Protein AF-A0A965YHG5-F1 (afdb_monomer)

Structure (mmCIF, N/CA/C/O backbone):
data_AF-A0A965YHG5-F1
#
_entry.id   AF-A0A965YHG5-F1
#
loop_
_atom_site.group_PDB
_atom_site.id
_atom_site.type_symbol
_atom_site.label_atom_id
_atom_site.label_alt_id
_atom_site.label_comp_id
_atom_site.label_asym_id
_atom_site.label_entity_id
_atom_site.label_seq_id
_atom_site.pdbx_PDB_ins_code
_atom_site.Cartn_x
_atom_site.Cartn_y
_atom_site.Cartn_z
_atom_site.occupancy
_atom_site.B_iso_or_equiv
_atom_site.auth_seq_id
_atom_site.auth_comp_id
_atom_site.auth_asym_id
_atom_site.auth_atom_id
_atom_site.pdbx_PDB_model_num
ATOM 1 N N . MET A 1 1 ? -9.193 51.564 41.026 1.00 63.53 1 MET A N 1
ATOM 2 C CA . MET A 1 1 ? -8.399 50.389 40.589 1.00 63.53 1 MET A CA 1
ATOM 3 C C . MET A 1 1 ? -9.243 49.143 40.281 1.00 63.53 1 MET A C 1
ATOM 5 O O . MET A 1 1 ? -8.999 48.546 39.244 1.00 63.53 1 MET A O 1
ATOM 9 N N . ARG A 1 2 ? -10.267 48.769 41.072 1.00 80.94 2 ARG A N 1
ATOM 10 C CA . ARG A 1 2 ? -11.100 47.559 40.826 1.00 80.94 2 ARG A CA 1
ATOM 11 C C . ARG A 1 2 ? -11.863 47.541 39.487 1.00 80.94 2 ARG A C 1
ATOM 13 O O . ARG A 1 2 ? -11.925 46.507 38.842 1.00 80.94 2 ARG A O 1
ATOM 20 N N . ILE A 1 3 ? -12.373 48.689 39.039 1.00 83.12 3 ILE A N 1
ATOM 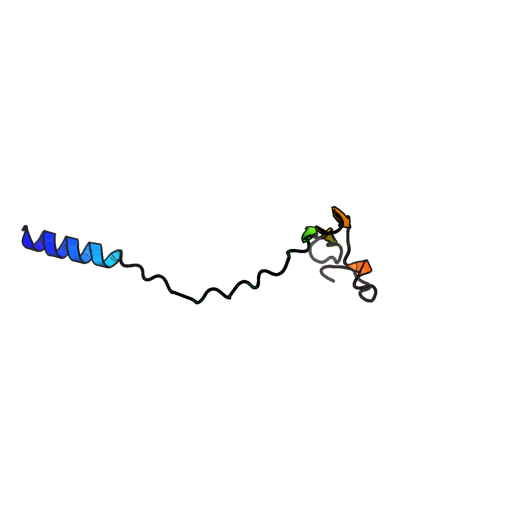21 C CA . ILE A 1 3 ? -13.084 48.827 37.752 1.00 83.12 3 ILE A CA 1
ATOM 22 C C . ILE A 1 3 ? -12.159 48.615 36.545 1.00 83.12 3 ILE A C 1
ATOM 24 O O . ILE A 1 3 ? -12.547 47.976 35.578 1.00 83.12 3 ILE A O 1
ATOM 28 N N . ILE A 1 4 ? -10.907 49.075 36.622 1.00 89.25 4 ILE A N 1
ATOM 29 C CA . ILE A 1 4 ? -9.923 48.885 35.545 1.00 89.25 4 ILE A CA 1
ATOM 30 C C . ILE A 1 4 ? -9.556 47.399 35.418 1.00 89.25 4 ILE A C 1
ATOM 32 O O . ILE A 1 4 ? -9.496 46.879 34.312 1.00 89.25 4 ILE A O 1
ATOM 36 N N . HIS A 1 5 ? -9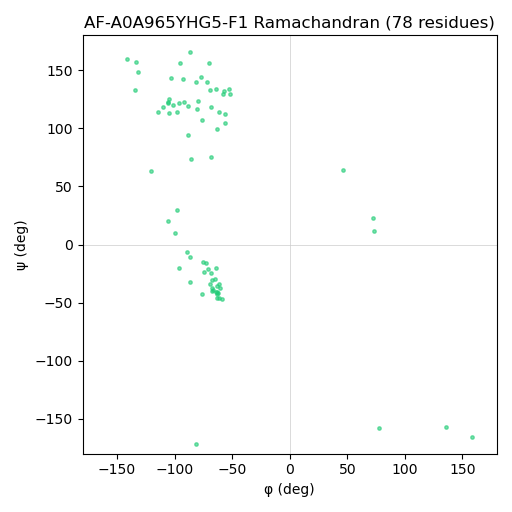.403 46.691 36.543 1.00 87.44 5 HIS A N 1
ATOM 37 C CA . HIS A 1 5 ? -9.150 45.245 36.538 1.00 87.44 5 HIS A CA 1
ATOM 38 C C . HIS A 1 5 ? -10.319 44.459 35.937 1.00 87.44 5 HIS A C 1
ATOM 40 O O . HIS A 1 5 ? -10.092 43.486 35.227 1.00 87.44 5 HIS A O 1
ATOM 46 N N . PHE A 1 6 ? -11.558 44.901 36.174 1.00 91.38 6 PHE A N 1
ATOM 47 C CA . PHE A 1 6 ? -12.741 44.294 35.567 1.00 91.38 6 PHE A CA 1
ATOM 48 C C . PHE A 1 6 ? -12.727 44.426 34.036 1.00 91.38 6 PHE A C 1
ATOM 50 O O . PHE A 1 6 ? -12.916 43.433 33.340 1.00 91.38 6 PHE A O 1
ATOM 57 N N . TYR A 1 7 ? -12.418 45.613 33.502 1.00 92.88 7 TYR A N 1
ATOM 58 C CA . TYR A 1 7 ? -12.318 45.813 32.051 1.00 92.88 7 TYR A CA 1
ATOM 59 C C . TYR A 1 7 ? -11.153 45.044 31.415 1.00 92.88 7 TYR A C 1
ATOM 61 O O . TYR A 1 7 ? -11.324 44.467 30.343 1.00 92.88 7 TYR A O 1
ATOM 69 N N . VAL A 1 8 ? -9.997 44.977 32.084 1.00 93.69 8 VAL A N 1
ATOM 70 C CA . VAL A 1 8 ? -8.854 44.173 31.616 1.00 93.69 8 VAL A CA 1
ATOM 71 C C . VAL A 1 8 ? -9.211 42.687 31.590 1.00 93.69 8 VAL A C 1
ATOM 73 O O . VAL A 1 8 ? -8.919 42.009 30.610 1.00 93.69 8 VAL A O 1
ATOM 76 N N . PHE A 1 9 ? -9.896 42.186 32.620 1.00 90.69 9 PHE A N 1
ATOM 77 C CA . PHE A 1 9 ? -10.337 40.794 32.675 1.00 90.69 9 PHE A CA 1
ATOM 78 C C . PHE A 1 9 ? -11.308 40.455 31.535 1.00 90.69 9 PHE A C 1
ATOM 80 O O . PHE A 1 9 ? -11.107 39.463 30.839 1.00 90.69 9 PHE A O 1
ATOM 87 N N . VAL A 1 10 ? -12.303 41.311 31.273 1.00 92.75 10 VAL A N 1
ATOM 88 C CA . VAL A 1 10 ? -13.250 41.118 30.159 1.00 92.75 10 VAL A CA 1
ATOM 89 C C . VAL A 1 10 ? -12.540 41.142 28.799 1.00 92.75 10 VAL A C 1
ATOM 91 O O . VAL A 1 10 ? -12.825 40.297 27.953 1.00 92.75 10 VAL A O 1
ATOM 94 N N . PHE A 1 11 ? -11.588 42.057 28.590 1.00 90.44 11 PHE A N 1
ATOM 95 C CA . PHE A 1 11 ? -10.813 42.124 27.347 1.00 90.44 11 PHE A CA 1
ATOM 96 C C . PHE A 1 11 ? -9.969 40.861 27.120 1.00 90.44 11 PHE A C 1
ATOM 98 O O . PHE A 1 11 ? -9.940 40.332 26.012 1.00 90.44 11 PHE A O 1
ATOM 105 N N . VAL A 1 12 ? -9.345 40.328 28.175 1.00 92.31 12 VAL A N 1
ATOM 106 C CA . VAL A 1 12 ? -8.587 39.070 28.105 1.00 92.31 12 VAL A CA 1
ATOM 107 C C . VAL A 1 12 ? -9.503 37.888 27.775 1.00 92.31 12 VAL A C 1
ATOM 109 O O . VAL A 1 12 ? -9.143 37.069 26.935 1.00 92.31 12 VAL A O 1
ATOM 112 N N . CYS A 1 13 ? -10.705 37.813 28.354 1.00 89.00 13 CYS A N 1
ATOM 113 C CA . CYS A 1 13 ? -11.669 36.754 28.035 1.00 89.00 13 CYS A CA 1
ATOM 114 C C . CYS A 1 13 ? -12.108 36.762 26.560 1.00 89.00 13 CYS A C 1
ATOM 116 O O . CYS A 1 13 ? -12.320 35.695 25.987 1.00 89.00 13 CYS A O 1
ATOM 118 N N . LEU A 1 14 ? -12.203 37.938 25.931 1.00 87.19 14 LEU A N 1
ATOM 119 C CA . LEU A 1 14 ? -12.567 38.060 24.515 1.00 87.19 14 LEU A CA 1
ATOM 120 C C . LEU A 1 14 ? -11.488 37.509 23.566 1.00 87.19 14 LEU A C 1
ATOM 122 O O . LEU A 1 14 ? -11.827 37.066 22.471 1.00 87.19 14 LEU A O 1
ATOM 126 N N . LEU A 1 15 ? -10.218 37.463 23.987 1.00 85.62 15 LEU A N 1
ATOM 127 C CA . LEU A 1 15 ? -9.120 36.888 23.193 1.00 85.62 15 LEU A CA 1
ATOM 128 C C . LEU A 1 15 ? -9.167 35.352 23.105 1.00 85.62 15 LEU A C 1
ATOM 130 O O . LEU A 1 15 ? -8.514 34.777 22.240 1.00 85.62 15 LEU A O 1
ATOM 134 N N . PHE A 1 16 ? -9.941 34.684 23.967 1.00 83.81 16 PHE A N 1
ATOM 135 C CA . PHE A 1 16 ? -10.086 33.222 23.974 1.00 83.81 16 PHE A CA 1
ATOM 136 C C . PHE A 1 16 ? -11.361 32.729 23.275 1.00 83.81 16 PHE A C 1
ATOM 138 O O . PHE A 1 16 ? -11.695 31.546 23.354 1.00 83.81 16 PHE A O 1
ATOM 145 N N . VAL A 1 17 ? -12.083 33.608 22.576 1.00 85.00 17 VAL A N 1
ATOM 146 C CA . VAL A 1 17 ? -13.257 33.208 21.794 1.00 85.00 17 VAL A CA 1
ATOM 147 C C . VAL A 1 17 ? -12.791 32.529 20.506 1.00 85.00 17 VAL A C 1
ATOM 149 O O . VAL A 1 17 ? -12.303 33.175 19.585 1.00 85.00 17 VAL A O 1
ATOM 152 N N . SER A 1 18 ? -12.959 31.209 20.434 1.00 87.06 18 SER A N 1
ATOM 153 C CA . SER A 1 18 ? -12.752 30.424 19.215 1.00 87.06 18 SER A CA 1
ATOM 154 C C . SER A 1 18 ? -14.105 30.022 18.629 1.00 87.06 18 SER A C 1
ATOM 156 O O . SER A 1 18 ? -14.933 29.427 19.320 1.00 87.06 18 SER A O 1
ATOM 158 N N . CYS A 1 19 ? -14.342 30.351 17.358 1.00 80.38 19 CYS A N 1
ATOM 159 C CA . CYS A 1 19 ? -15.494 29.846 16.614 1.00 80.38 19 CYS A CA 1
ATOM 160 C C . CYS A 1 19 ? -15.094 28.563 15.880 1.00 80.38 19 CYS A C 1
ATOM 162 O O . CYS A 1 19 ? -14.174 28.571 15.063 1.00 80.38 19 CYS A O 1
ATOM 164 N N . LYS A 1 20 ? -15.800 27.461 16.152 1.00 80.31 20 LYS A N 1
ATOM 165 C CA . LYS A 1 20 ? -15.690 26.235 15.358 1.00 80.31 20 LYS A CA 1
ATOM 166 C C . LYS A 1 20 ? -16.531 26.404 14.093 1.00 80.31 20 LYS A C 1
ATOM 168 O O . LYS A 1 20 ? -17.733 26.642 14.184 1.00 80.31 20 LYS A O 1
ATOM 173 N N . ASN A 1 21 ? -15.912 26.249 12.928 1.00 75.69 21 ASN A N 1
ATOM 174 C CA . ASN A 1 21 ? -16.650 26.157 11.674 1.00 75.69 21 ASN A CA 1
ATOM 175 C C . ASN A 1 21 ? -17.422 24.833 11.667 1.00 75.69 21 ASN A C 1
ATOM 177 O O . ASN A 1 21 ? -16.834 23.756 11.770 1.00 75.69 21 ASN A O 1
ATOM 181 N N . ASN A 1 22 ? -18.749 24.917 11.592 1.00 75.62 22 ASN A N 1
ATOM 182 C CA . ASN A 1 22 ? -19.618 23.755 11.461 1.00 75.62 22 ASN A CA 1
ATOM 183 C C . ASN A 1 22 ? -19.735 23.405 9.976 1.00 75.62 22 ASN A C 1
ATOM 185 O O . ASN A 1 22 ? -20.747 23.698 9.342 1.00 75.62 22 ASN A O 1
ATOM 189 N N . GLU A 1 23 ? -18.677 22.832 9.407 1.00 79.44 23 GLU A N 1
ATOM 190 C CA . GLU A 1 23 ? -18.783 22.218 8.086 1.00 79.44 23 GLU A CA 1
ATOM 191 C C . GLU A 1 23 ? -19.652 20.956 8.198 1.00 79.44 23 GLU A C 1
ATOM 193 O O . GLU A 1 23 ? -19.458 20.165 9.130 1.00 79.44 23 GLU A O 1
ATOM 198 N N . PRO A 1 24 ? -20.634 20.755 7.299 1.00 73.44 24 PRO A N 1
ATOM 199 C CA . PRO A 1 24 ? -21.364 19.502 7.253 1.00 73.44 24 PRO A CA 1
ATOM 200 C C . PRO A 1 24 ? -20.360 18.399 6.928 1.00 73.44 24 PRO A C 1
ATOM 202 O O . PRO A 1 24 ? -19.784 18.367 5.842 1.00 73.44 24 PRO A O 1
ATOM 205 N N . THR A 1 25 ? -20.134 17.493 7.879 1.00 70.69 25 THR A N 1
ATOM 206 C CA . THR A 1 25 ? -19.365 16.283 7.602 1.00 70.69 25 THR A CA 1
ATOM 207 C C . THR A 1 25 ? -20.070 15.547 6.470 1.00 70.69 25 THR A C 1
ATOM 209 O O . THR A 1 25 ? -21.286 15.339 6.585 1.00 70.69 25 THR A O 1
ATOM 212 N N . PRO A 1 26 ? -19.362 15.154 5.397 1.00 74.12 26 PRO A N 1
ATOM 213 C CA . PRO A 1 26 ? -19.964 14.326 4.368 1.00 74.12 26 PRO A CA 1
ATOM 214 C C . PRO A 1 26 ? -20.596 13.120 5.060 1.00 74.12 26 PRO A C 1
ATOM 216 O O . PRO A 1 26 ? -19.965 12.495 5.915 1.00 74.12 26 PRO A O 1
ATOM 219 N N . SER A 1 27 ? -21.863 12.835 4.751 1.00 68.31 27 SER A N 1
ATOM 220 C CA . SER A 1 27 ? -22.523 11.629 5.236 1.00 68.31 27 SER A CA 1
ATOM 221 C C . SER A 1 27 ? -21.670 10.455 4.777 1.00 68.31 27 SER A C 1
ATOM 223 O O . SER A 1 27 ? -21.650 10.141 3.585 1.00 68.31 27 SER A O 1
ATOM 225 N N . MET A 1 28 ? -20.911 9.865 5.701 1.00 64.88 28 MET A N 1
ATOM 226 C CA . MET A 1 28 ? -20.147 8.662 5.426 1.00 64.88 28 MET A CA 1
ATOM 227 C C . MET A 1 28 ? -21.181 7.599 5.094 1.00 64.88 28 MET A C 1
ATOM 229 O O . MET A 1 28 ? -21.840 7.059 5.982 1.00 64.88 28 MET A O 1
ATOM 233 N N . VAL A 1 29 ? -21.383 7.352 3.802 1.00 66.25 29 VAL A N 1
ATOM 234 C CA . VAL A 1 29 ? -22.058 6.143 3.359 1.00 66.25 29 VAL A CA 1
ATOM 235 C C . VAL A 1 29 ? -21.232 5.023 3.975 1.00 66.25 29 VAL A C 1
ATOM 237 O O . VAL A 1 29 ? -20.052 4.893 3.650 1.00 66.25 29 VAL A O 1
ATOM 240 N N . GLN A 1 30 ? -21.810 4.288 4.928 1.00 67.88 30 GLN A N 1
ATOM 241 C CA . GLN A 1 30 ? -21.198 3.090 5.496 1.00 67.88 30 GLN A CA 1
ATOM 242 C C . GLN A 1 30 ? -21.179 2.032 4.397 1.00 67.88 30 GLN A C 1
ATOM 244 O O . GLN A 1 30 ? -22.020 1.139 4.351 1.00 67.88 30 GLN A O 1
ATOM 249 N N . GLN A 1 31 ? -20.266 2.189 3.446 1.00 74.31 31 GLN A N 1
ATOM 250 C CA . GLN A 1 31 ? -19.922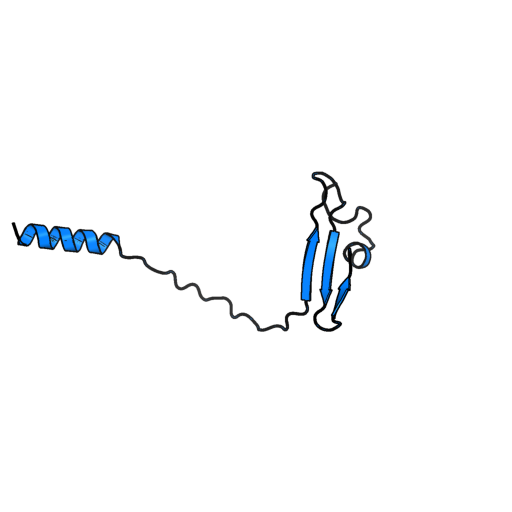 1.106 2.554 1.00 74.31 31 GLN A CA 1
ATOM 251 C C . GLN A 1 31 ? -19.134 0.084 3.371 1.00 74.31 31 GLN A C 1
ATOM 253 O O . GLN A 1 31 ? -18.336 0.484 4.230 1.00 74.31 31 GLN A O 1
ATOM 258 N N . PRO A 1 32 ? -19.371 -1.219 3.155 1.00 80.44 32 PRO A N 1
ATOM 259 C CA . PRO A 1 32 ? -18.500 -2.231 3.721 1.00 80.44 32 PRO A CA 1
ATOM 260 C C . PRO A 1 32 ? -17.057 -1.908 3.321 1.00 80.44 32 PRO A C 1
ATOM 262 O O . PRO A 1 32 ? -16.772 -1.521 2.189 1.00 80.44 32 PRO A O 1
ATOM 265 N N . ILE A 1 33 ? -16.155 -1.979 4.295 1.00 86.88 33 ILE A N 1
ATOM 266 C CA . ILE A 1 33 ? -14.725 -1.851 4.034 1.00 86.88 33 ILE A CA 1
ATOM 267 C C . ILE A 1 33 ? -14.286 -3.225 3.530 1.00 86.88 33 ILE A C 1
ATOM 269 O O . ILE A 1 33 ? -14.394 -4.195 4.272 1.00 86.88 33 ILE A O 1
ATOM 273 N N . ASN A 1 34 ? -13.820 -3.319 2.285 1.00 89.94 34 ASN A N 1
ATOM 274 C CA . ASN A 1 34 ? -13.483 -4.608 1.663 1.00 89.94 34 ASN A CA 1
ATOM 275 C C . ASN A 1 34 ? -12.045 -5.063 1.954 1.00 89.94 34 ASN A C 1
ATOM 277 O O . ASN A 1 34 ? -11.671 -6.193 1.652 1.00 89.94 34 ASN A O 1
ATOM 281 N N . GLY A 1 35 ? -11.223 -4.184 2.522 1.00 94.56 35 GLY A N 1
ATOM 282 C CA . GLY A 1 35 ? -9.810 -4.445 2.732 1.00 94.56 35 GLY A CA 1
ATOM 283 C C . GLY A 1 35 ? -9.000 -3.170 2.894 1.00 94.56 35 GLY A C 1
ATOM 284 O O . GLY A 1 35 ? -9.552 -2.079 3.068 1.00 94.56 35 GLY A O 1
ATOM 285 N N . PHE A 1 36 ? -7.683 -3.312 2.800 1.00 95.94 36 PHE A N 1
ATOM 286 C CA . PHE A 1 36 ? -6.756 -2.187 2.727 1.00 95.94 36 PHE A CA 1
ATOM 287 C C . PHE A 1 36 ? -5.618 -2.479 1.754 1.00 95.94 36 PHE A C 1
ATOM 289 O O . PHE A 1 36 ? -5.309 -3.634 1.455 1.00 95.94 36 PHE A O 1
ATOM 296 N N . TYR A 1 37 ? -4.982 -1.408 1.290 1.00 97.19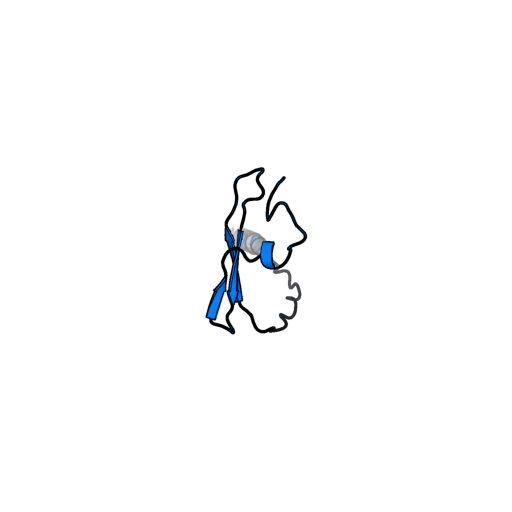 37 TYR A N 1
ATOM 297 C CA . TYR A 1 37 ? -3.774 -1.480 0.484 1.00 97.19 37 TYR A CA 1
ATOM 298 C C . TYR A 1 37 ? -2.549 -1.131 1.324 1.00 97.19 37 TYR A C 1
ATOM 300 O O . TYR A 1 37 ? -2.611 -0.230 2.165 1.00 97.19 37 TYR A O 1
ATOM 308 N N . VAL A 1 38 ? -1.435 -1.811 1.065 1.00 98.12 38 VAL A N 1
ATOM 309 C CA . VAL A 1 38 ? -0.112 -1.427 1.570 1.00 98.12 38 VAL A CA 1
ATOM 310 C C . VAL A 1 38 ? 0.707 -0.940 0.391 1.00 98.12 38 VAL A C 1
ATOM 312 O O . VAL A 1 38 ? 0.952 -1.684 -0.556 1.00 98.12 38 VAL A O 1
ATOM 315 N N . LEU A 1 39 ? 1.109 0.326 0.448 1.00 97.50 39 LEU A N 1
ATOM 316 C CA . LEU A 1 39 ? 2.033 0.898 -0.518 1.00 97.50 39 LEU A CA 1
ATOM 317 C C . LEU A 1 39 ? 3.461 0.656 -0.034 1.00 97.50 39 LEU A C 1
ATOM 319 O O . LEU A 1 39 ? 3.846 1.154 1.025 1.00 97.50 39 LEU A O 1
ATOM 323 N N . ASN A 1 40 ? 4.239 -0.065 -0.833 1.00 96.06 40 ASN A N 1
ATOM 324 C CA . ASN A 1 40 ? 5.678 -0.171 -0.659 1.00 96.06 40 ASN A CA 1
ATOM 325 C C . ASN A 1 40 ? 6.342 0.819 -1.617 1.00 96.06 40 ASN A C 1
ATOM 327 O O . ASN A 1 40 ? 6.223 0.694 -2.839 1.00 96.06 40 ASN A O 1
ATOM 331 N N . GLU A 1 41 ? 7.002 1.828 -1.055 1.00 95.12 41 GLU A N 1
ATOM 332 C CA . GLU A 1 41 ? 7.690 2.853 -1.835 1.00 95.12 41 GLU A CA 1
ATOM 333 C C . GLU A 1 41 ? 8.846 2.237 -2.638 1.00 95.12 41 GLU A C 1
ATOM 335 O O . GLU A 1 41 ? 9.632 1.439 -2.122 1.00 95.12 41 GLU A O 1
ATOM 340 N N . GLY A 1 42 ? 8.923 2.606 -3.916 1.00 93.62 42 GLY A N 1
ATOM 341 C CA . GLY A 1 42 ? 10.039 2.271 -4.791 1.00 93.62 42 GLY A CA 1
ATOM 342 C C . GLY A 1 42 ? 11.232 3.208 -4.595 1.00 93.62 42 GLY A C 1
ATOM 343 O O . GLY A 1 42 ? 11.280 4.041 -3.694 1.00 93.62 42 GLY A O 1
ATOM 344 N N . THR A 1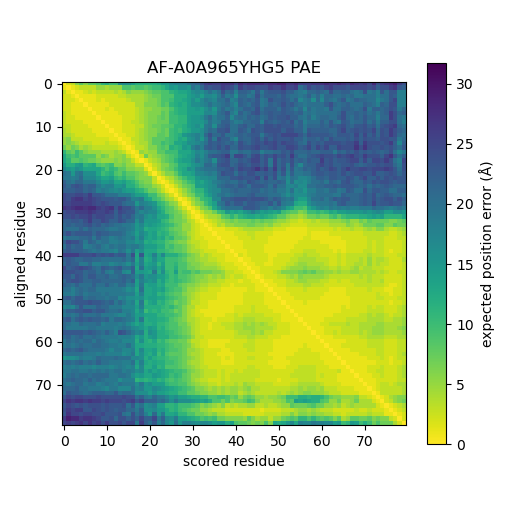 43 ? 12.225 3.089 -5.470 1.00 94.69 43 THR A N 1
ATOM 345 C CA . THR A 1 43 ? 13.322 4.063 -5.536 1.00 94.69 43 THR A CA 1
ATOM 346 C C . THR A 1 43 ? 12.849 5.324 -6.257 1.00 94.69 43 THR A C 1
ATOM 348 O O . THR A 1 43 ? 12.086 5.243 -7.215 1.00 94.69 43 THR A O 1
ATOM 351 N N . TRP A 1 44 ? 13.318 6.494 -5.821 1.00 94.00 44 TRP A N 1
ATOM 352 C CA . TRP A 1 44 ? 13.043 7.749 -6.518 1.00 94.00 44 TRP A CA 1
ATOM 353 C C . TRP A 1 44 ? 13.526 7.688 -7.975 1.00 94.00 44 TRP A C 1
ATOM 355 O O . TRP A 1 44 ? 14.664 7.287 -8.223 1.00 94.00 44 TRP A O 1
ATOM 365 N N . GLY A 1 45 ? 12.669 8.092 -8.917 1.00 92.25 45 GLY A N 1
ATOM 366 C CA . GLY A 1 45 ? 12.959 8.014 -10.351 1.00 92.25 45 GLY A CA 1
ATOM 367 C C . GLY A 1 45 ? 12.943 6.591 -10.922 1.00 92.25 45 GLY A C 1
ATOM 368 O O . GLY A 1 45 ? 13.617 6.348 -11.914 1.00 92.25 45 GLY A O 1
ATOM 369 N N . SER A 1 46 ? 12.246 5.652 -10.270 1.00 92.06 46 SER A N 1
ATOM 370 C CA . SER A 1 46 ? 12.059 4.276 -10.741 1.00 92.06 46 SER A CA 1
ATOM 371 C C . SER A 1 46 ? 10.597 3.835 -10.620 1.00 92.06 46 SER A C 1
ATOM 373 O O . SER A 1 46 ? 9.840 4.298 -9.761 1.00 92.06 46 SER A O 1
ATOM 375 N N . ASN A 1 47 ? 10.228 2.846 -11.428 1.00 92.94 47 ASN A N 1
ATOM 376 C CA . ASN A 1 47 ? 8.886 2.265 -11.531 1.00 92.94 47 ASN A CA 1
ATOM 377 C C . ASN A 1 47 ? 8.718 0.962 -10.723 1.00 92.94 47 ASN A C 1
ATOM 379 O O . ASN A 1 47 ? 7.947 0.069 -11.080 1.00 92.94 47 ASN A O 1
ATOM 383 N N . ASN A 1 48 ? 9.471 0.835 -9.629 1.00 93.81 48 ASN A N 1
ATOM 384 C CA . ASN A 1 48 ? 9.555 -0.374 -8.810 1.00 93.81 48 ASN A CA 1
ATOM 385 C C . ASN A 1 48 ? 8.804 -0.276 -7.472 1.00 93.81 48 ASN A C 1
ATOM 387 O O . ASN A 1 48 ? 9.113 -1.035 -6.552 1.00 93.81 48 ASN A O 1
ATOM 391 N N . ALA A 1 49 ? 7.847 0.645 -7.338 1.00 96.31 49 ALA A N 1
ATOM 392 C CA . ALA A 1 49 ? 6.924 0.616 -6.209 1.00 96.31 49 ALA A CA 1
ATOM 393 C C . ALA A 1 49 ? 5.970 -0.582 -6.347 1.00 96.31 49 ALA A C 1
ATOM 395 O O . ALA A 1 49 ? 5.720 -1.075 -7.451 1.00 96.31 49 ALA A O 1
ATOM 396 N N . SER A 1 50 ? 5.405 -1.051 -5.235 1.00 96.75 50 SER A N 1
ATOM 397 C CA . SER A 1 50 ? 4.379 -2.097 -5.266 1.00 96.75 50 SER A CA 1
ATOM 398 C C . SER A 1 50 ? 3.174 -1.730 -4.415 1.00 96.75 50 SER A C 1
ATOM 400 O O . SER A 1 50 ? 3.279 -1.033 -3.404 1.00 96.75 50 SER A O 1
ATOM 402 N N . LEU A 1 51 ? 2.010 -2.210 -4.848 1.00 97.19 51 LEU A N 1
ATOM 403 C CA . LEU A 1 51 ? 0.769 -2.104 -4.098 1.00 97.19 51 LEU A CA 1
ATOM 404 C C . LEU A 1 51 ? 0.326 -3.510 -3.713 1.00 97.19 51 LEU A C 1
ATOM 406 O O . LEU A 1 51 ? -0.008 -4.314 -4.583 1.00 97.19 51 LEU A O 1
ATOM 410 N N . ASP A 1 52 ? 0.330 -3.805 -2.424 1.00 98.06 52 ASP A N 1
ATOM 411 C CA . ASP A 1 52 ? -0.221 -5.047 -1.895 1.00 98.06 52 ASP A CA 1
ATOM 412 C C . ASP A 1 52 ? -1.660 -4.806 -1.432 1.00 98.06 52 ASP A C 1
ATOM 414 O O . ASP A 1 52 ? -2.03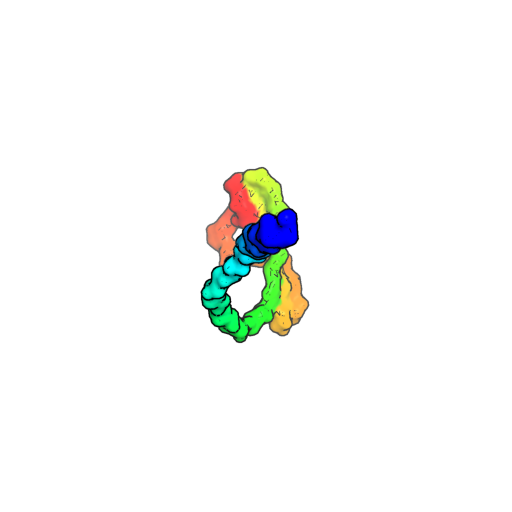2 -3.676 -1.099 1.00 98.06 52 ASP A O 1
ATOM 418 N N . MET A 1 53 ? -2.476 -5.857 -1.385 1.00 97.69 53 MET A N 1
ATOM 419 C CA . MET A 1 53 ? -3.858 -5.769 -0.914 1.00 97.69 53 MET A CA 1
ATOM 420 C C . MET A 1 53 ? -4.193 -6.897 0.043 1.00 97.69 53 MET A C 1
ATOM 422 O O . MET A 1 53 ? -3.923 -8.064 -0.241 1.00 97.69 53 MET A O 1
ATOM 426 N N . TYR A 1 54 ? -4.819 -6.533 1.157 1.00 97.94 54 TYR A N 1
ATOM 427 C CA . TYR A 1 54 ? -5.442 -7.477 2.069 1.00 97.94 54 TYR A CA 1
ATOM 428 C C . TYR A 1 54 ? -6.960 -7.422 1.923 1.00 97.94 54 TYR A C 1
ATOM 430 O O . TYR A 1 54 ? -7.555 -6.360 2.121 1.00 97.94 54 TYR A O 1
ATOM 438 N N . ASN A 1 55 ? -7.576 -8.558 1.595 1.00 96.56 55 ASN A N 1
ATOM 439 C CA . ASN A 1 55 ? -9.014 -8.679 1.375 1.00 96.56 55 ASN A CA 1
ATOM 440 C C . ASN A 1 55 ? -9.704 -9.180 2.654 1.00 96.56 55 ASN A C 1
ATOM 442 O O . ASN A 1 55 ? -9.390 -10.262 3.148 1.00 96.56 55 ASN A O 1
ATOM 446 N N . TYR A 1 56 ? -10.664 -8.420 3.185 1.00 95.81 56 TYR A N 1
ATOM 447 C CA . TYR A 1 56 ? -11.407 -8.802 4.392 1.00 95.81 56 TYR A CA 1
ATOM 448 C C . TYR A 1 56 ? -12.442 -9.909 4.157 1.00 95.81 56 TYR A C 1
ATOM 450 O O . TYR A 1 56 ? -12.790 -10.613 5.103 1.00 95.81 56 TYR A O 1
ATOM 458 N N . GLU A 1 57 ? -12.930 -10.082 2.929 1.00 94.44 57 GLU A N 1
ATOM 459 C CA . GLU A 1 57 ? -13.887 -11.136 2.577 1.00 94.44 57 GLU A CA 1
ATOM 460 C C . GLU A 1 57 ? -13.205 -12.506 2.474 1.00 94.44 57 GLU A 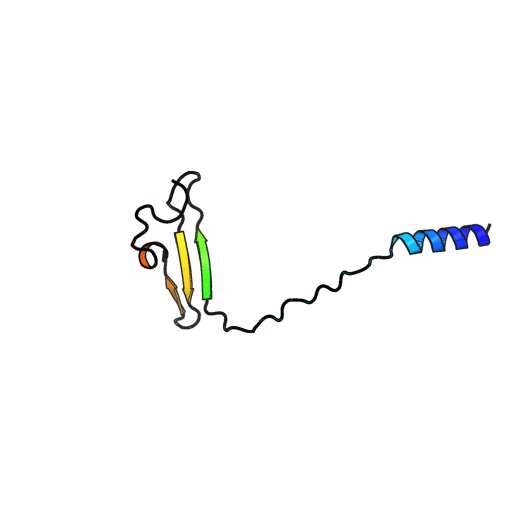C 1
ATOM 462 O O . GLU A 1 57 ? -13.746 -13.496 2.965 1.00 94.44 57 GLU A O 1
ATOM 467 N N . THR A 1 58 ? -12.016 -12.572 1.859 1.00 96.06 58 THR A N 1
ATOM 468 C CA . THR A 1 58 ? -11.280 -13.838 1.663 1.00 96.06 58 THR A CA 1
ATOM 469 C C . THR A 1 58 ? -10.224 -14.104 2.736 1.00 96.06 58 THR A C 1
ATOM 471 O O . THR A 1 58 ? -9.819 -15.249 2.927 1.00 96.06 58 THR A O 1
ATOM 474 N N . GLY A 1 59 ? -9.776 -13.070 3.454 1.00 96.44 59 GLY A N 1
ATOM 475 C CA . GLY A 1 59 ? -8.664 -13.154 4.402 1.00 96.44 59 GLY A CA 1
ATOM 476 C C . GLY A 1 59 ? -7.289 -13.281 3.736 1.00 96.44 59 GLY A C 1
ATOM 477 O O . GLY A 1 59 ? -6.312 -13.589 4.419 1.00 96.44 59 GLY A O 1
ATOM 478 N N . GLU A 1 60 ? -7.197 -13.065 2.421 1.00 97.62 60 GLU A N 1
ATOM 479 C CA . GLU A 1 60 ? -5.966 -13.236 1.648 1.00 97.62 60 GLU A CA 1
ATOM 480 C C . GLU A 1 60 ? -5.166 -11.936 1.533 1.00 97.62 60 GLU A C 1
ATOM 482 O O . GLU A 1 60 ? -5.718 -10.849 1.346 1.00 97.62 60 GLU A O 1
ATOM 487 N N . TYR A 1 61 ? -3.839 -12.069 1.591 1.00 97.50 61 TYR A N 1
ATOM 488 C CA . TYR A 1 61 ? -2.890 -10.998 1.305 1.00 97.50 61 TYR A CA 1
ATOM 489 C C . TYR A 1 61 ? -2.253 -11.238 -0.065 1.00 97.50 61 TYR A C 1
ATOM 491 O O . TYR A 1 61 ? -1.500 -12.196 -0.243 1.00 97.50 61 TYR A O 1
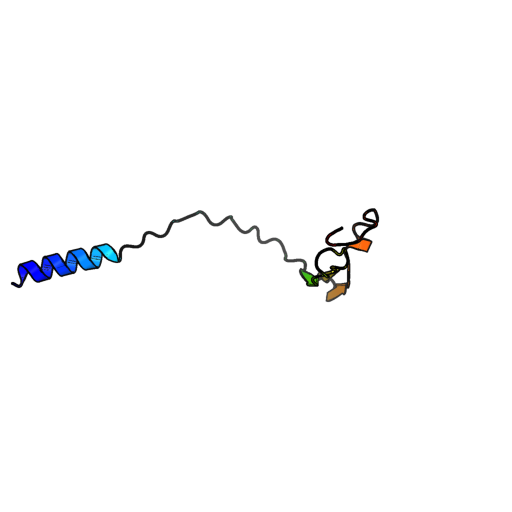ATOM 499 N N . THR A 1 62 ? -2.543 -10.371 -1.033 1.00 97.75 62 THR A N 1
ATOM 500 C CA . THR A 1 62 ? -1.979 -10.446 -2.385 1.00 97.75 62 THR A CA 1
ATOM 501 C C . THR A 1 62 ? -0.861 -9.424 -2.532 1.00 97.75 62 THR A C 1
ATOM 503 O O . THR A 1 62 ? -1.086 -8.222 -2.397 1.00 97.75 62 THR A O 1
ATOM 506 N N . GLN A 1 63 ? 0.343 -9.908 -2.829 1.00 97.31 63 GLN A N 1
ATOM 507 C CA . GLN A 1 63 ? 1.511 -9.064 -3.066 1.00 97.31 63 GLN A CA 1
ATOM 508 C C . GLN A 1 63 ? 1.515 -8.511 -4.491 1.00 97.31 63 GLN A C 1
ATOM 510 O O . GLN A 1 63 ? 1.224 -9.242 -5.437 1.00 97.31 63 GLN A O 1
ATOM 515 N N . ASN A 1 64 ? 1.896 -7.242 -4.630 1.00 96.38 64 ASN A N 1
ATOM 516 C CA . ASN A 1 64 ? 2.085 -6.535 -5.892 1.00 96.38 64 ASN A CA 1
ATOM 517 C C . ASN A 1 64 ? 0.942 -6.748 -6.903 1.00 96.38 64 ASN A C 1
ATOM 519 O O . ASN A 1 64 ? 1.131 -7.307 -7.983 1.00 96.38 64 ASN A O 1
ATOM 523 N N . ILE A 1 65 ? -0.261 -6.294 -6.556 1.00 96.81 65 ILE A N 1
ATOM 524 C CA . ILE A 1 65 ? -1.463 -6.486 -7.378 1.00 96.81 65 ILE A CA 1
ATOM 525 C C . ILE A 1 65 ? -1.457 -5.650 -8.663 1.00 96.81 65 ILE A C 1
ATOM 527 O O . ILE A 1 65 ? -2.219 -5.931 -9.586 1.00 96.81 65 ILE A O 1
ATOM 531 N N . PHE A 1 66 ? -0.657 -4.580 -8.699 1.00 95.62 66 PHE A N 1
ATOM 532 C CA . PHE A 1 66 ? -0.759 -3.543 -9.723 1.00 95.62 66 PHE A CA 1
ATOM 533 C C . PHE A 1 66 ? -0.569 -4.080 -11.154 1.00 95.62 66 PHE A C 1
ATOM 535 O O . PHE A 1 66 ? -1.430 -3.781 -11.983 1.00 95.62 66 PHE A O 1
ATOM 542 N N . PRO A 1 67 ? 0.448 -4.915 -11.460 1.00 94.69 67 PRO A N 1
ATOM 543 C CA . PRO A 1 67 ? 0.632 -5.463 -12.807 1.00 94.69 67 PRO A CA 1
ATOM 544 C C . PRO A 1 67 ? -0.471 -6.447 -13.215 1.00 94.69 67 PRO A C 1
ATOM 546 O O . PRO A 1 67 ? -0.804 -6.548 -14.390 1.00 94.69 67 PRO A O 1
ATOM 549 N N . SER A 1 68 ? -1.056 -7.166 -12.251 1.00 93.69 68 SER A N 1
ATOM 550 C CA . SER A 1 68 ? -2.151 -8.109 -12.509 1.00 93.69 68 SER A CA 1
ATOM 551 C C . SER A 1 68 ? -3.444 -7.393 -12.898 1.00 93.69 68 SER A C 1
ATOM 553 O O . SER A 1 68 ? -4.220 -7.916 -13.693 1.00 93.69 68 SER A O 1
ATOM 555 N N . ILE A 1 69 ? -3.681 -6.208 -12.326 1.00 94.56 69 ILE A N 1
ATOM 556 C CA . ILE A 1 69 ? -4.880 -5.398 -12.584 1.00 94.56 69 ILE A CA 1
ATOM 557 C C . ILE A 1 69 ? -4.700 -4.492 -13.807 1.00 94.56 69 ILE A C 1
ATOM 559 O O . ILE A 1 69 ? -5.673 -4.255 -14.517 1.00 94.56 69 ILE A O 1
ATOM 563 N N . ASN A 1 70 ? -3.478 -4.019 -14.068 1.00 94.75 70 ASN A N 1
ATOM 564 C CA . ASN A 1 70 ? -3.158 -3.098 -15.164 1.00 94.75 70 ASN A CA 1
ATOM 565 C C . ASN A 1 70 ? -2.116 -3.736 -16.108 1.00 94.75 70 ASN A C 1
ATOM 567 O O . ASN A 1 70 ? -0.986 -3.245 -16.201 1.00 94.75 70 ASN A O 1
ATOM 571 N N . PRO A 1 71 ? -2.440 -4.860 -16.776 1.00 93.69 71 PRO A N 1
ATOM 572 C CA . PRO A 1 71 ? -1.484 -5.607 -17.599 1.00 93.69 71 PRO A CA 1
ATOM 573 C C . PRO A 1 71 ? -0.963 -4.817 -18.809 1.00 93.69 71 PRO A C 1
ATOM 575 O O . PRO A 1 71 ? 0.085 -5.145 -19.363 1.00 93.69 71 PRO A O 1
ATOM 578 N N . GLU A 1 72 ? -1.679 -3.780 -19.237 1.00 94.31 72 GLU A N 1
ATOM 579 C CA . GLU A 1 72 ? -1.276 -2.872 -20.309 1.00 94.31 72 GLU A CA 1
ATOM 580 C C . GLU A 1 72 ? -0.181 -1.874 -19.895 1.00 94.31 72 GLU A C 1
ATOM 582 O O . GLU A 1 72 ? 0.456 -1.266 -20.761 1.00 94.31 72 GLU A O 1
ATOM 587 N N . VAL A 1 73 ? 0.074 -1.709 -18.592 1.00 90.81 73 VAL A N 1
ATOM 588 C CA . VAL A 1 73 ? 1.096 -0.796 -18.068 1.00 90.81 73 VAL A CA 1
ATOM 589 C C . VAL A 1 73 ? 2.440 -1.523 -17.980 1.00 90.81 73 VAL A C 1
ATOM 591 O O . VAL A 1 73 ? 2.769 -2.176 -16.994 1.00 90.81 73 VAL A O 1
ATOM 594 N N . VAL A 1 74 ? 3.245 -1.380 -19.034 1.00 80.75 74 VAL A N 1
ATOM 595 C CA . VAL A 1 74 ? 4.507 -2.123 -19.233 1.00 80.75 74 VAL A C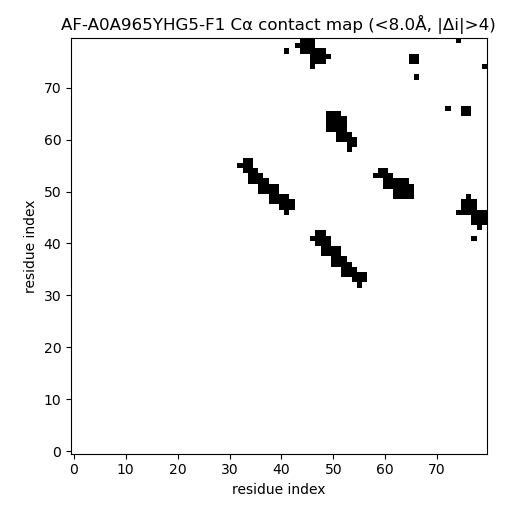A 1
ATOM 596 C C . VAL A 1 74 ? 5.583 -1.806 -18.185 1.00 80.75 74 VAL A C 1
ATOM 598 O O . VAL A 1 74 ? 6.420 -2.654 -17.887 1.00 80.75 74 VAL A O 1
ATOM 601 N N . LEU A 1 75 ? 5.578 -0.592 -17.633 1.00 80.31 75 LEU A N 1
ATOM 602 C CA . LEU A 1 75 ? 6.635 -0.107 -16.745 1.00 80.31 75 LEU A CA 1
ATOM 603 C C . LEU A 1 75 ? 6.383 -0.429 -15.263 1.00 80.31 75 LEU A C 1
ATOM 605 O O . LEU A 1 75 ? 7.276 -0.244 -14.459 1.00 80.31 75 LEU A O 1
ATOM 609 N N . GLY A 1 76 ? 5.229 -0.973 -14.872 1.00 88.12 76 GLY A N 1
ATOM 610 C CA . GLY A 1 76 ? 4.921 -1.167 -13.449 1.00 88.12 76 GLY A CA 1
ATOM 611 C C . GLY A 1 76 ? 4.493 0.134 -12.756 1.00 88.12 76 GLY A C 1
ATOM 612 O O . GLY A 1 76 ? 3.983 1.046 -13.407 1.00 88.12 76 GLY A O 1
ATOM 613 N N . LEU A 1 77 ? 4.618 0.194 -11.427 1.00 93.38 77 LEU A N 1
ATOM 614 C CA . LEU A 1 77 ? 4.091 1.284 -10.599 1.00 93.38 77 LEU A CA 1
ATOM 615 C C . LEU A 1 77 ? 5.224 2.200 -10.122 1.00 93.38 77 LEU A C 1
ATOM 617 O O . LEU A 1 77 ? 6.124 1.761 -9.412 1.00 93.38 77 LEU A O 1
ATOM 621 N N . GLY A 1 78 ? 5.150 3.491 -10.439 1.00 91.50 78 GLY A N 1
ATOM 622 C CA . GLY A 1 78 ? 6.114 4.492 -9.979 1.00 91.50 78 GLY A CA 1
ATOM 623 C C . GLY A 1 78 ? 6.535 5.447 -11.089 1.00 91.50 78 GLY A C 1
ATOM 624 O O . GLY A 1 78 ? 5.786 5.651 -12.044 1.00 91.50 78 GLY A O 1
ATOM 625 N N . ASP A 1 79 ? 7.707 6.053 -10.920 1.00 82.31 79 ASP A N 1
ATOM 626 C CA . ASP A 1 79 ? 8.263 7.057 -11.834 1.00 82.31 79 ASP A CA 1
ATOM 627 C C . ASP A 1 79 ? 9.061 6.410 -12.986 1.00 82.31 79 ASP A C 1
ATOM 629 O O . ASP A 1 79 ? 9.340 5.216 -12.946 1.00 82.31 79 ASP A O 1
ATOM 633 N N . VAL A 1 80 ? 9.369 7.184 -14.027 1.00 67.69 80 VAL A N 1
ATOM 634 C CA . VAL A 1 80 ? 9.817 6.750 -15.372 1.00 67.69 80 VAL A CA 1
ATOM 635 C C . VAL A 1 80 ? 11.097 5.921 -15.465 1.00 67.69 80 VAL A C 1
ATOM 637 O O . VAL A 1 80 ? 12.142 6.349 -14.936 1.00 67.69 80 VAL A O 1
#

Solvent-accessible surface area (backbone atoms only — not comparable to full-atom values): 5054 Å² total; per-residue (Å²): 112,73,69,60,53,51,55,52,51,55,55,55,58,62,75,69,70,77,83,79,82,84,69,82,72,76,82,75,74,86,63,83,77,60,55,52,73,48,78,45,84,44,56,90,71,28,28,66,26,39,39,26,38,38,34,63,86,80,71,45,75,44,74,52,44,56,52,78,76,40,69,86,50,85,68,60,41,69,40,115

Secondary structure (DSSP, 8-state):
-HHHHHHHHHHHHHTT--PPP---------PPP-EEEEEE---TTSSBBEEEEEETTT--EES--HHHH-TT-TT-BS--

Nearest PDB structures (foldseek):
  8okv-assembly4_D  TM=7.454E-01  e=2.291E-01  Bacteroides thetaiotaomicron VPI-5482
  8a40-assembly1_U  TM=3.660E-01  e=1.677E+00  Homo sapiens
  1o7y-assembly1_D  TM=5.222E-01  e=4.687E+00  Homo sapiens
  6hlq-assembly1_I  TM=4.692E-01  e=4.687E+00  Saccharomyces cerevisiae S288C
  3hp3-assembly1_A  TM=3.895E-01  e=7.835E+00  Homo sapiens

Sequence (80 aa):
MRIIHFYVFVFVCLLFVSCKNNEPTPSMVQQPINGFYVLNEGTWGSNNASLDMYNYETGEYTQNIFPSINPEVVLGLGDV

Foldseek 3Di:
DVVVVVVVVVVVVVVPDDDDPPDPDPPPPPDPDQWDWDWADDDAQAQPIAIWIQGPVVRDIGTRCQCVVCVVPPRHHDHD

pLDDT: mean 88.57, std 9.36, range [63.53, 98.12]

Mean predicted aligned error: 11.48 Å

Radius of gyration: 26.97 Å; Cα contacts (8 Å, |Δi|>4): 88; chains: 1; bounding box: 36×64×61 Å